Protein AF-A0A3M0ZFE6-F1 (afdb_monomer_lite)

Secondary structure (DSSP, 8-state):
------HHHHHHHHHHSTTHHHHHTT-HHHHHHHHHHHHHHHHHHHHHHHS-GGG--HHHHHHHHHHHHHHHHHHHHHHHTT----GGGS-HHHHHHHHHHHGGGGHHHHHH-SSS-HHHHHHHHHHHHHHHHHHHHHHHHHHHHHHHHHHHT--

Foldseek 3Di:
DQPPPDLVVLLVLLLVANLRSLVVRPNPLQSQLSNLLRVLLVVLLCCCPPNPPVSHDPVSNVVSVVLNCVQSVVSSVCSNVVHSDHCLQDDPVNLVVSCVRSQLSSLSSPVPYPRDDPVRSVVSNVVSVVVVVVVVVCCVVVVVVVVVVVVVPPD

Sequence (155 aa):
MRNDGNKALAVLLTVVLPGAGHLYLGDRRGGVALLCVSVSVLAGIAVSVAGPAAFRSTVTAVLLLVPYAMLAVPAARAVGAGTTETPGNQSRGYLVVMLAVAGPMALPLLWQSSAFSRTGKIAWTVVVVAIVLIAVYAIIVAGPIIEEMMQQAQP

pLDDT: mean 86.52, std 9.4, range [40.38, 95.5]

Radius of gyration: 18.58 Å; chains: 1; bounding box: 47×28×58 Å

Structure (mmCIF, N/CA/C/O backbone):
data_AF-A0A3M0ZFE6-F1
#
_entry.id   AF-A0A3M0ZFE6-F1
#
loop_
_atom_site.group_PDB
_atom_site.id
_atom_site.type_symbol
_atom_site.label_atom_id
_atom_site.label_alt_id
_atom_site.label_comp_id
_atom_site.label_asym_id
_atom_site.label_entity_id
_atom_site.label_seq_id
_atom_site.pdbx_PDB_ins_code
_atom_site.Cartn_x
_atom_site.Cartn_y
_atom_site.Cartn_z
_atom_site.occupancy
_atom_site.B_iso_or_equiv
_atom_site.auth_seq_id
_atom_site.auth_comp_id
_atom_site.auth_asym_id
_atom_site.auth_atom_id
_atom_site.pdbx_PDB_model_num
ATOM 1 N N . MET A 1 1 ? 15.427 13.658 -21.928 1.00 40.38 1 MET A N 1
ATOM 2 C CA . MET A 1 1 ? 16.758 13.926 -21.345 1.00 40.38 1 MET A CA 1
ATOM 3 C C . MET A 1 1 ? 16.926 12.971 -20.180 1.00 40.38 1 MET A C 1
ATOM 5 O O . MET A 1 1 ? 16.194 13.090 -19.206 1.00 40.38 1 MET A O 1
ATOM 9 N N . ARG A 1 2 ? 17.763 11.945 -20.343 1.00 49.06 2 ARG A N 1
ATOM 10 C CA . ARG A 1 2 ? 18.081 10.978 -19.291 1.00 49.06 2 ARG A CA 1
ATOM 11 C C . ARG A 1 2 ? 19.004 11.717 -18.330 1.00 49.06 2 ARG A C 1
ATOM 13 O O . ARG A 1 2 ? 20.114 12.064 -18.709 1.00 49.06 2 ARG A O 1
ATOM 20 N N . ASN A 1 3 ? 18.476 12.122 -17.179 1.00 53.12 3 ASN A N 1
ATOM 21 C CA . ASN A 1 3 ? 19.298 12.749 -16.159 1.00 53.12 3 ASN A CA 1
ATOM 22 C C . ASN A 1 3 ? 20.194 11.624 -15.641 1.00 53.12 3 ASN A C 1
ATOM 24 O O . ASN A 1 3 ? 19.695 10.716 -14.978 1.00 53.12 3 ASN A O 1
ATOM 28 N N . ASP A 1 4 ? 21.485 11.643 -15.972 1.00 52.97 4 ASP A N 1
ATOM 29 C CA . ASP A 1 4 ? 22.495 10.727 -15.418 1.00 52.97 4 ASP A CA 1
ATOM 30 C C . ASP A 1 4 ? 22.779 11.076 -13.946 1.00 52.97 4 ASP A C 1
ATOM 32 O O . ASP A 1 4 ? 23.910 11.085 -13.464 1.00 52.97 4 ASP A O 1
ATOM 36 N N . GLY A 1 5 ? 21.712 11.421 -13.227 1.00 57.56 5 GLY A N 1
ATOM 37 C CA . GLY A 1 5 ? 21.703 11.724 -11.826 1.00 57.56 5 GLY A CA 1
ATOM 38 C C . GLY A 1 5 ? 22.253 10.540 -11.052 1.00 57.56 5 GLY A C 1
ATOM 39 O O . GLY A 1 5 ? 22.030 9.379 -11.405 1.00 57.56 5 GLY A O 1
ATOM 40 N N . ASN A 1 6 ? 23.013 10.864 -10.013 1.00 76.56 6 ASN A N 1
ATOM 41 C CA . ASN A 1 6 ? 23.786 9.924 -9.223 1.00 76.56 6 ASN A CA 1
ATOM 42 C C . ASN A 1 6 ? 22.968 8.655 -8.916 1.00 76.56 6 ASN A C 1
ATOM 44 O O . ASN A 1 6 ? 22.012 8.699 -8.142 1.00 76.56 6 ASN A O 1
ATOM 48 N N . LYS A 1 7 ? 23.326 7.517 -9.530 1.00 74.94 7 LYS A N 1
ATOM 49 C CA . LYS A 1 7 ? 22.598 6.243 -9.371 1.00 74.94 7 LYS A CA 1
ATOM 50 C C . LYS A 1 7 ? 22.454 5.855 -7.897 1.00 74.94 7 LYS A C 1
ATOM 52 O O . LYS A 1 7 ? 21.430 5.302 -7.508 1.00 74.94 7 LYS A O 1
ATOM 57 N N . ALA A 1 8 ? 23.438 6.213 -7.069 1.00 78.69 8 ALA A N 1
ATOM 58 C CA . ALA A 1 8 ? 23.379 6.020 -5.625 1.00 78.69 8 ALA A CA 1
ATOM 59 C C . ALA A 1 8 ? 22.233 6.815 -4.974 1.00 78.69 8 ALA A C 1
ATOM 61 O O . ALA A 1 8 ? 21.537 6.286 -4.112 1.00 78.69 8 ALA A O 1
ATOM 62 N N . LEU A 1 9 ? 21.981 8.048 -5.428 1.00 83.00 9 LEU A N 1
ATOM 63 C CA . LEU A 1 9 ? 20.860 8.867 -4.962 1.00 83.00 9 LEU A CA 1
ATOM 64 C C . LEU A 1 9 ? 19.515 8.258 -5.378 1.00 83.00 9 LEU A C 1
ATOM 66 O O . LEU A 1 9 ? 18.601 8.192 -4.563 1.00 83.00 9 LEU A O 1
ATOM 70 N N . ALA A 1 10 ? 19.400 7.758 -6.612 1.00 80.00 10 ALA A N 1
ATOM 71 C CA . ALA A 1 10 ? 18.183 7.097 -7.092 1.00 80.00 10 ALA A CA 1
ATOM 72 C C . ALA A 1 10 ? 17.865 5.817 -6.293 1.00 80.00 10 ALA A C 1
ATOM 74 O O . ALA A 1 10 ? 16.709 5.566 -5.935 1.00 80.00 10 ALA A O 1
ATOM 75 N N . VAL A 1 11 ? 18.889 5.021 -5.969 1.00 81.56 11 VAL A N 1
ATOM 76 C CA . VAL A 1 11 ? 18.748 3.835 -5.111 1.00 81.56 11 VAL A CA 1
ATOM 77 C C . VAL A 1 11 ? 18.350 4.239 -3.693 1.00 81.56 11 VAL A C 1
ATOM 79 O O . VAL A 1 11 ? 17.391 3.686 -3.162 1.00 81.56 11 VAL A O 1
ATOM 82 N N . LEU A 1 12 ? 19.013 5.239 -3.106 1.00 84.44 12 LEU A N 1
ATOM 83 C CA . LEU A 1 12 ? 18.701 5.728 -1.760 1.00 84.44 12 LEU A CA 1
ATOM 84 C C . LE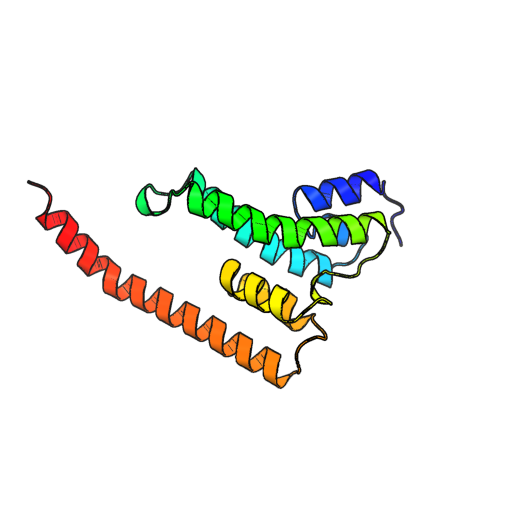U A 1 12 ? 17.256 6.235 -1.660 1.00 84.44 12 LEU A C 1
ATOM 86 O O . LEU A 1 12 ? 16.529 5.843 -0.749 1.00 84.44 12 LEU A O 1
ATOM 90 N N . LEU A 1 13 ? 16.804 7.011 -2.649 1.00 83.88 13 LEU A N 1
ATOM 91 C CA . LEU A 1 13 ? 15.410 7.445 -2.775 1.00 83.88 13 LEU A CA 1
ATOM 92 C C . LEU A 1 13 ? 14.444 6.253 -2.815 1.00 83.88 13 LEU A C 1
ATOM 94 O O . LEU A 1 13 ? 13.390 6.294 -2.191 1.00 83.88 13 LEU A O 1
ATOM 98 N N . THR A 1 14 ? 14.809 5.177 -3.513 1.00 84.25 14 THR A N 1
ATOM 99 C CA . THR A 1 14 ? 13.965 3.980 -3.647 1.00 84.25 14 THR A CA 1
ATOM 100 C C . THR A 1 14 ? 13.885 3.150 -2.372 1.00 84.25 14 THR A C 1
ATOM 102 O O . THR A 1 14 ? 12.848 2.551 -2.111 1.00 84.25 14 THR A O 1
ATOM 105 N N . VAL A 1 15 ? 14.952 3.104 -1.574 1.00 81.44 15 VAL A N 1
ATOM 106 C CA . VAL A 1 15 ? 14.958 2.364 -0.302 1.00 81.44 15 VAL A CA 1
ATOM 107 C C . VAL A 1 15 ? 14.048 3.032 0.730 1.00 81.44 15 VAL A C 1
ATOM 109 O O . VAL A 1 15 ? 13.361 2.340 1.480 1.00 81.44 15 VAL A O 1
ATOM 112 N N . VAL A 1 16 ? 14.029 4.368 0.755 1.00 83.19 16 VAL A N 1
ATOM 113 C CA . VAL A 1 16 ? 13.204 5.149 1.690 1.00 83.19 16 VAL A CA 1
ATOM 114 C C . VAL A 1 16 ? 11.748 5.211 1.236 1.00 83.19 16 VAL A C 1
ATOM 116 O O . VAL A 1 16 ? 10.838 5.044 2.040 1.00 83.19 16 VAL A O 1
ATOM 119 N N . LEU A 1 17 ? 11.524 5.470 -0.051 1.00 88.44 17 LEU A N 1
ATOM 120 C CA . LEU A 1 17 ? 10.199 5.580 -0.649 1.00 88.44 17 LEU A CA 1
ATOM 121 C C . LEU A 1 17 ? 10.216 4.869 -2.000 1.00 88.44 17 LEU A C 1
ATOM 123 O O . LEU A 1 17 ? 10.550 5.475 -3.027 1.00 88.44 17 LEU A O 1
ATOM 127 N N . PRO A 1 18 ? 9.856 3.578 -2.033 1.00 86.62 18 PRO A N 1
ATOM 128 C CA . PRO A 1 18 ? 9.843 2.843 -3.283 1.00 86.62 18 PRO A CA 1
ATOM 129 C C . PRO A 1 18 ? 8.920 3.534 -4.295 1.00 86.62 18 PRO A C 1
ATOM 131 O O . PRO A 1 18 ? 7.772 3.869 -3.999 1.00 86.62 18 PRO A O 1
ATOM 134 N N . GLY A 1 19 ? 9.465 3.805 -5.482 1.00 85.94 19 GLY A N 1
ATOM 135 C CA . GLY A 1 19 ? 8.848 4.645 -6.515 1.00 85.94 19 GLY A CA 1
ATOM 136 C C . GLY A 1 19 ? 9.530 6.004 -6.707 1.00 85.94 19 GLY A C 1
ATOM 137 O O . GLY A 1 19 ? 9.597 6.483 -7.838 1.00 85.94 19 GLY A O 1
ATOM 138 N N . ALA A 1 20 ? 10.155 6.581 -5.674 1.00 88.25 20 ALA A N 1
ATOM 139 C CA . ALA A 1 20 ? 10.852 7.867 -5.786 1.00 88.25 20 ALA A CA 1
ATOM 140 C C . ALA A 1 20 ? 12.071 7.806 -6.726 1.00 88.25 20 ALA A C 1
ATOM 142 O O . ALA A 1 20 ? 12.260 8.700 -7.549 1.00 88.25 20 ALA A O 1
ATOM 143 N N . GLY A 1 21 ? 12.863 6.728 -6.685 1.00 84.88 21 GLY A N 1
ATOM 144 C CA . GLY A 1 21 ? 13.963 6.554 -7.643 1.00 84.88 21 GLY A CA 1
ATOM 145 C C . GLY A 1 21 ? 13.495 6.290 -9.076 1.00 84.88 21 GLY A C 1
ATOM 146 O O . GLY A 1 21 ? 14.160 6.724 -10.011 1.00 84.88 21 GLY A O 1
ATOM 147 N N . HIS A 1 22 ? 12.324 5.671 -9.271 1.00 86.31 22 HIS A N 1
ATOM 148 C CA . HIS A 1 22 ? 11.732 5.521 -10.608 1.00 86.31 22 HIS A CA 1
ATOM 149 C C . HIS A 1 22 ? 11.306 6.883 -11.174 1.00 86.31 22 HIS A C 1
ATOM 151 O O . HIS A 1 22 ? 11.595 7.180 -12.332 1.00 86.31 22 HIS A O 1
ATOM 157 N N . LEU A 1 23 ? 10.718 7.757 -10.342 1.00 87.56 23 LEU A N 1
ATOM 158 C CA . LEU A 1 23 ? 10.430 9.142 -10.734 1.00 87.56 23 LEU A CA 1
ATOM 159 C C . LEU A 1 23 ? 11.702 9.922 -11.069 1.00 87.56 23 LEU A C 1
ATOM 161 O O . LEU A 1 23 ? 11.718 10.663 -12.051 1.00 87.56 23 LEU A O 1
ATOM 165 N N . TYR A 1 24 ? 12.763 9.737 -10.281 1.00 84.81 24 TYR A N 1
ATOM 166 C CA . TYR A 1 24 ? 14.052 10.386 -10.509 1.00 84.81 24 TYR A CA 1
ATOM 167 C C . TYR A 1 24 ? 14.677 9.981 -11.853 1.00 84.81 24 TYR A C 1
ATOM 169 O O . TYR A 1 24 ? 15.209 10.828 -12.567 1.00 84.81 24 TYR A O 1
ATOM 177 N N . LEU A 1 25 ? 14.545 8.706 -12.237 1.00 83.75 25 LEU A N 1
ATOM 178 C CA . LEU A 1 25 ? 14.968 8.194 -13.546 1.00 83.75 25 LEU A CA 1
ATOM 179 C C . LEU A 1 25 ? 14.014 8.567 -14.700 1.00 83.75 25 LEU A C 1
ATOM 181 O O . LEU A 1 25 ? 14.313 8.283 -15.859 1.00 83.75 25 LEU A O 1
ATOM 185 N N . GLY A 1 26 ? 12.890 9.230 -14.409 1.00 83.69 26 GLY A N 1
ATOM 186 C CA . GLY A 1 26 ? 11.931 9.723 -15.399 1.00 83.69 26 GLY A CA 1
ATOM 187 C C . GLY A 1 26 ? 10.737 8.802 -15.672 1.00 83.69 26 GLY A C 1
ATOM 188 O O . GLY A 1 26 ? 9.856 9.182 -16.448 1.00 83.69 26 GLY A O 1
ATOM 189 N N . ASP A 1 27 ? 10.641 7.640 -15.020 1.00 85.62 27 ASP A N 1
ATOM 190 C CA . ASP A 1 27 ? 9.471 6.763 -15.122 1.00 85.62 27 ASP A CA 1
ATOM 191 C C . ASP A 1 27 ? 8.343 7.227 -14.195 1.00 85.62 27 ASP A C 1
ATOM 193 O O . ASP A 1 27 ? 8.181 6.788 -13.053 1.00 85.62 27 ASP A O 1
ATOM 197 N N . ARG A 1 28 ? 7.527 8.144 -14.723 1.00 85.38 28 ARG A N 1
ATOM 198 C CA . ARG A 1 28 ? 6.383 8.708 -13.998 1.00 85.38 28 ARG A CA 1
ATOM 199 C C . ARG A 1 28 ? 5.294 7.685 -13.702 1.00 85.38 28 ARG A C 1
ATOM 201 O O . ARG A 1 28 ? 4.706 7.731 -12.627 1.00 85.38 28 ARG A O 1
ATOM 208 N N . ARG A 1 29 ? 4.983 6.794 -14.648 1.00 82.56 29 ARG A N 1
ATOM 209 C CA . ARG A 1 29 ? 3.844 5.875 -14.498 1.00 82.56 29 ARG A CA 1
ATOM 210 C C . ARG A 1 29 ? 4.153 4.829 -13.437 1.00 82.56 29 ARG A C 1
ATOM 212 O O . ARG A 1 29 ? 3.352 4.650 -12.518 1.00 82.56 29 ARG A O 1
ATOM 219 N N . GLY A 1 30 ? 5.316 4.191 -13.535 1.00 83.31 30 GLY A N 1
ATOM 220 C CA . GLY A 1 30 ? 5.740 3.198 -12.564 1.00 83.31 30 GLY A CA 1
ATOM 221 C C . GLY A 1 30 ? 6.067 3.797 -11.199 1.00 83.31 30 GLY A C 1
ATOM 222 O O . GLY A 1 30 ? 5.624 3.281 -10.171 1.00 83.31 30 GLY A O 1
ATOM 223 N N . GLY A 1 31 ? 6.756 4.942 -11.187 1.00 86.31 31 GLY A N 1
ATOM 224 C CA . GLY A 1 31 ? 7.110 5.646 -9.958 1.00 86.31 31 GLY A CA 1
ATOM 225 C C . GLY A 1 31 ? 5.902 6.067 -9.122 1.00 86.31 31 GLY A C 1
ATOM 226 O O . GLY A 1 31 ? 5.892 5.820 -7.919 1.00 86.31 31 GLY A O 1
ATOM 227 N N . VAL A 1 32 ? 4.850 6.628 -9.736 1.00 88.81 32 VAL A N 1
ATOM 228 C CA . VAL A 1 32 ? 3.627 7.011 -9.002 1.00 88.81 32 VAL A CA 1
ATOM 229 C C . VAL A 1 32 ? 2.890 5.788 -8.456 1.00 88.81 32 VAL A C 1
ATOM 231 O O . VAL A 1 32 ? 2.473 5.809 -7.302 1.00 88.81 32 VAL A O 1
ATOM 234 N N . ALA A 1 33 ? 2.752 4.711 -9.238 1.00 87.69 33 ALA A N 1
ATOM 235 C CA . ALA A 1 33 ? 2.068 3.505 -8.765 1.00 87.69 33 ALA A CA 1
ATOM 236 C C . ALA A 1 33 ? 2.780 2.877 -7.559 1.00 87.69 33 ALA A C 1
ATOM 238 O O . ALA A 1 33 ? 2.126 2.510 -6.584 1.00 87.69 33 ALA A O 1
ATOM 239 N N . LEU A 1 34 ? 4.113 2.812 -7.597 1.00 88.00 34 LEU A N 1
ATOM 240 C CA . LEU A 1 34 ? 4.905 2.349 -6.461 1.00 88.00 34 LEU A CA 1
ATOM 241 C C . LEU A 1 34 ? 4.776 3.282 -5.257 1.00 88.00 34 LEU A C 1
ATOM 243 O O . LEU A 1 34 ? 4.617 2.787 -4.149 1.00 88.00 34 LEU A O 1
ATOM 247 N N . LEU A 1 35 ? 4.763 4.603 -5.457 1.00 91.25 35 LEU A N 1
ATOM 248 C CA . LEU A 1 35 ? 4.563 5.548 -4.358 1.00 91.25 35 LEU A CA 1
ATOM 249 C C . LEU A 1 35 ? 3.194 5.396 -3.692 1.00 91.25 35 LEU A C 1
ATOM 251 O O . LEU A 1 35 ? 3.133 5.417 -2.467 1.00 91.25 35 LEU A O 1
ATOM 255 N N . CYS A 1 36 ? 2.113 5.201 -4.455 1.00 89.25 36 CYS A N 1
ATOM 256 C CA . CYS A 1 36 ? 0.783 4.966 -3.884 1.00 89.25 36 CYS A CA 1
ATOM 257 C C . CYS A 1 36 ? 0.785 3.757 -2.939 1.00 89.25 36 CYS A C 1
ATOM 259 O O . CYS A 1 36 ? 0.293 3.847 -1.812 1.00 89.25 36 CYS A O 1
ATOM 261 N N . VAL A 1 37 ? 1.392 2.646 -3.366 1.00 89.56 37 VAL A N 1
ATOM 262 C CA . VAL A 1 37 ? 1.494 1.441 -2.534 1.00 89.56 37 VAL A CA 1
ATOM 263 C C . VAL A 1 37 ? 2.426 1.682 -1.344 1.00 89.56 37 VAL A C 1
ATOM 265 O O . VAL A 1 37 ? 2.035 1.414 -0.211 1.00 89.56 37 VAL A O 1
ATOM 268 N N . SER A 1 38 ? 3.609 2.263 -1.558 1.00 91.38 38 SER A N 1
ATOM 269 C CA . SER A 1 38 ? 4.571 2.584 -0.493 1.00 91.38 38 SER A CA 1
ATOM 270 C C . SER A 1 38 ? 3.959 3.439 0.608 1.00 91.38 38 SER A C 1
ATOM 272 O O . SER A 1 38 ? 4.078 3.104 1.782 1.00 91.38 38 SER A O 1
ATOM 274 N N . VAL A 1 39 ? 3.272 4.523 0.237 1.00 92.88 39 VAL A N 1
ATOM 275 C CA . VAL A 1 39 ? 2.637 5.439 1.188 1.00 92.88 39 VAL A CA 1
ATOM 276 C C . VAL A 1 39 ? 1.559 4.717 1.987 1.00 92.88 39 VAL A C 1
ATOM 278 O O . VAL A 1 39 ? 1.495 4.900 3.197 1.00 92.88 39 VAL A O 1
ATOM 281 N N . SER A 1 40 ? 0.757 3.857 1.354 1.00 91.69 40 SER A N 1
ATOM 282 C CA . SER A 1 40 ? -0.276 3.098 2.070 1.00 91.69 40 SER A CA 1
ATOM 283 C C . SER A 1 40 ? 0.307 2.125 3.103 1.00 91.69 40 SER A C 1
ATOM 285 O O . SER A 1 40 ? -0.162 2.080 4.238 1.00 91.69 40 SER A O 1
ATOM 287 N N . VAL A 1 41 ? 1.379 1.406 2.753 1.00 93.06 41 VAL A N 1
ATOM 288 C CA . VAL A 1 41 ? 2.037 0.461 3.665 1.00 93.06 41 VAL A CA 1
ATOM 289 C C . VAL A 1 41 ? 2.729 1.211 4.804 1.00 93.06 41 VAL A C 1
ATOM 291 O O . VAL A 1 41 ? 2.575 0.841 5.967 1.00 93.06 41 VAL A O 1
ATOM 294 N N . LEU A 1 42 ? 3.433 2.304 4.496 1.00 93.44 42 LEU A N 1
ATOM 295 C CA . LEU A 1 42 ? 4.074 3.158 5.499 1.00 93.44 42 LEU A CA 1
ATOM 296 C C . LEU A 1 42 ? 3.055 3.811 6.438 1.00 93.44 42 LEU A C 1
ATOM 298 O O . LEU A 1 42 ? 3.291 3.858 7.643 1.00 93.44 42 LEU A O 1
ATOM 302 N N . ALA A 1 43 ? 1.909 4.261 5.923 1.00 93.44 43 ALA A N 1
ATOM 303 C CA . ALA A 1 43 ? 0.818 4.774 6.743 1.00 93.44 43 ALA A CA 1
ATOM 304 C C . ALA A 1 43 ? 0.271 3.687 7.680 1.00 93.44 43 ALA A C 1
ATOM 306 O O . ALA A 1 43 ? 0.084 3.946 8.866 1.00 93.44 43 ALA A O 1
ATOM 307 N N . GLY A 1 44 ? 0.095 2.456 7.187 1.00 92.50 44 GLY A N 1
ATOM 308 C CA . GLY A 1 44 ? -0.296 1.312 8.014 1.00 92.50 44 GLY A CA 1
ATOM 309 C C . GLY A 1 44 ? 0.704 1.020 9.138 1.00 92.50 44 GLY A C 1
ATOM 310 O O . GLY A 1 44 ? 0.302 0.812 10.285 1.00 92.50 44 GLY A O 1
ATOM 311 N N . ILE A 1 45 ? 2.008 1.074 8.846 1.00 94.12 45 ILE A N 1
ATOM 312 C CA . ILE A 1 45 ? 3.069 0.931 9.856 1.00 94.12 45 ILE A CA 1
ATOM 313 C C . ILE A 1 45 ? 2.997 2.077 10.872 1.00 94.12 45 ILE A C 1
ATOM 315 O O . ILE A 1 45 ? 3.015 1.830 12.077 1.00 94.12 45 ILE A O 1
ATOM 319 N N . ALA A 1 46 ? 2.869 3.323 10.410 1.00 94.69 46 ALA A N 1
ATOM 320 C CA . ALA A 1 46 ? 2.801 4.495 11.278 1.00 94.69 46 ALA A CA 1
ATOM 321 C C . ALA A 1 46 ? 1.589 4.440 12.218 1.00 94.69 46 ALA A C 1
ATOM 323 O O . ALA A 1 46 ? 1.733 4.688 13.412 1.00 94.69 46 ALA A O 1
ATOM 324 N N . VAL A 1 47 ? 0.417 4.039 11.717 1.00 94.38 47 VAL A N 1
ATOM 325 C CA . VAL A 1 47 ? -0.779 3.806 12.542 1.00 94.38 47 VAL A CA 1
ATOM 326 C C . VAL A 1 47 ? -0.538 2.676 13.546 1.00 94.38 47 VAL A C 1
ATOM 328 O O . VAL A 1 47 ? -0.873 2.824 14.719 1.00 94.38 47 VAL A O 1
ATOM 331 N N . SER A 1 48 ? 0.115 1.590 13.128 1.00 93.75 48 SER A N 1
ATOM 332 C CA . SER A 1 48 ? 0.405 0.445 14.002 1.00 93.75 48 SER A CA 1
ATOM 333 C C . SER A 1 48 ? 1.377 0.776 15.143 1.00 93.75 48 SER A C 1
ATOM 335 O O . SER A 1 48 ? 1.334 0.123 16.183 1.00 93.75 48 SER A O 1
ATOM 337 N N . VAL A 1 49 ? 2.251 1.774 14.971 1.00 94.62 49 VAL A N 1
ATOM 338 C CA . VAL A 1 49 ? 3.254 2.172 15.978 1.00 94.62 49 VAL A CA 1
ATOM 339 C C . VAL A 1 49 ? 2.798 3.381 16.799 1.00 94.62 49 VAL A C 1
ATOM 341 O O . VAL A 1 49 ? 2.929 3.388 18.021 1.00 94.62 49 VAL A O 1
ATOM 344 N N . ALA A 1 50 ? 2.254 4.402 16.142 1.00 94.50 50 ALA A N 1
ATOM 345 C CA . ALA A 1 50 ? 1.980 5.713 16.727 1.00 94.50 50 ALA A CA 1
ATOM 346 C C . ALA A 1 50 ? 0.499 6.133 16.665 1.00 94.50 50 ALA A C 1
ATOM 348 O O . ALA A 1 50 ? 0.144 7.175 17.213 1.00 94.50 50 ALA A O 1
ATOM 349 N N . GLY A 1 51 ? -0.376 5.337 16.038 1.00 92.12 51 GLY A N 1
ATOM 350 C CA . GLY A 1 51 ? -1.800 5.647 15.862 1.00 92.12 51 GLY A CA 1
ATOM 351 C C . GLY A 1 51 ? -2.626 5.594 17.154 1.00 92.12 51 GLY A C 1
ATOM 352 O O . GLY A 1 51 ? -2.071 5.549 18.252 1.00 92.12 51 GLY A O 1
ATOM 353 N N . PRO A 1 52 ? -3.964 5.613 17.072 1.00 92.12 52 PRO A N 1
ATOM 354 C CA . PRO A 1 52 ? -4.823 5.433 18.243 1.00 92.12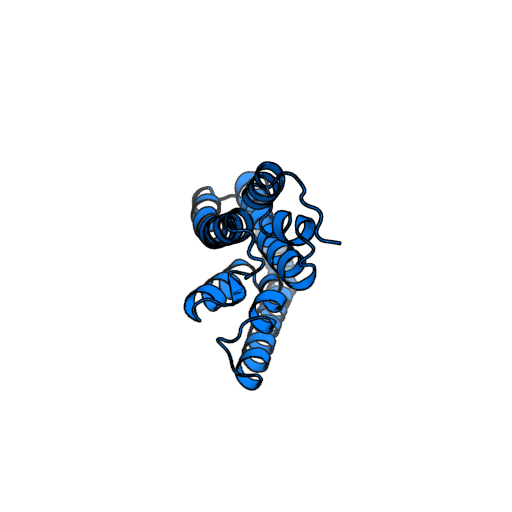 52 PRO A CA 1
ATOM 355 C C . PRO A 1 52 ? -4.572 4.080 18.922 1.00 92.12 52 PRO A C 1
ATOM 357 O O . PRO A 1 52 ? -4.244 3.107 18.246 1.00 92.12 52 PRO A O 1
ATOM 360 N N . ALA A 1 53 ? -4.754 3.998 20.244 1.00 87.81 53 ALA A N 1
ATOM 361 C CA . ALA A 1 53 ? -4.456 2.785 21.018 1.00 87.81 53 ALA A CA 1
ATOM 362 C C . ALA A 1 53 ? -5.156 1.528 20.467 1.00 87.81 53 ALA A C 1
ATOM 364 O O . ALA A 1 53 ? -4.540 0.469 20.414 1.00 87.81 53 ALA A O 1
ATOM 365 N N . ALA A 1 54 ? -6.386 1.673 19.965 1.00 85.00 54 ALA A N 1
ATOM 366 C CA . ALA A 1 54 ? -7.154 0.593 19.342 1.00 85.00 54 ALA A CA 1
ATOM 367 C C . ALA A 1 54 ? -6.490 -0.021 18.093 1.00 85.00 54 ALA A C 1
ATOM 369 O O . ALA A 1 54 ? -6.786 -1.158 17.739 1.00 85.00 54 ALA A O 1
ATOM 370 N N . PHE A 1 55 ? -5.596 0.713 17.425 1.00 85.69 55 PHE A N 1
ATOM 371 C CA . PHE A 1 55 ? -4.927 0.279 16.197 1.00 85.69 55 PHE A CA 1
ATOM 372 C C . PHE A 1 55 ? -3.433 -0.010 16.386 1.00 85.69 55 PHE A C 1
ATOM 374 O O . PHE A 1 55 ? -2.779 -0.458 15.443 1.00 85.69 55 PHE A O 1
ATOM 381 N N . ARG A 1 56 ? -2.871 0.227 17.581 1.00 93.12 56 ARG A N 1
ATOM 382 C CA . ARG A 1 56 ? -1.452 -0.041 17.838 1.00 93.12 56 ARG A CA 1
ATOM 383 C C . ARG A 1 56 ? -1.207 -1.535 18.004 1.00 93.12 56 ARG A C 1
A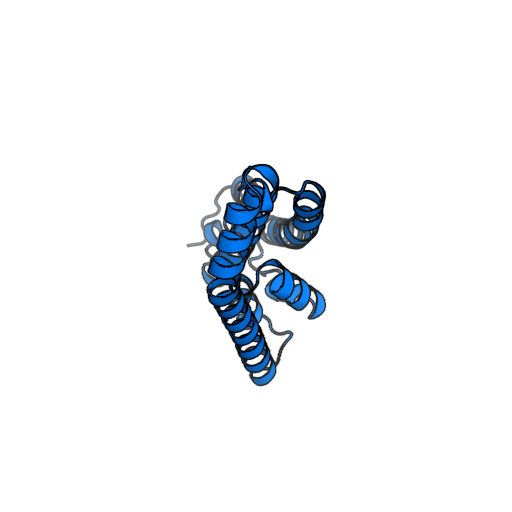TOM 385 O O . ARG A 1 56 ? -1.799 -2.181 18.862 1.00 93.12 56 ARG A O 1
ATOM 392 N N . SER A 1 57 ? -0.294 -2.079 17.207 1.00 94.31 57 SER A N 1
ATOM 3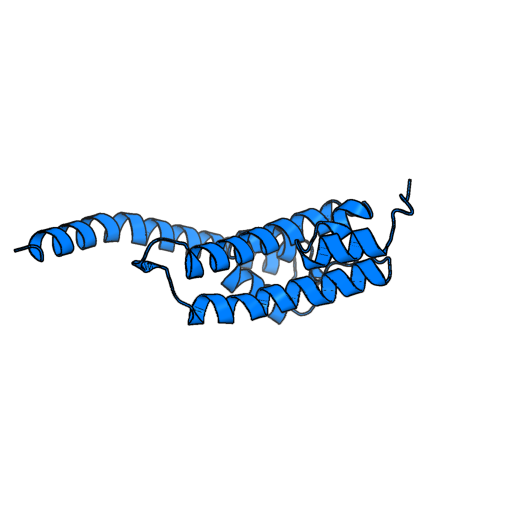93 C CA . SER A 1 57 ? 0.106 -3.484 17.273 1.00 94.31 57 SER A CA 1
ATOM 394 C C . SER A 1 57 ? 1.493 -3.672 16.671 1.00 94.31 57 SER A C 1
ATOM 396 O O . SER A 1 57 ? 1.693 -3.517 15.463 1.00 94.31 57 SER A O 1
ATOM 398 N N . THR A 1 58 ? 2.457 -4.069 17.505 1.00 92.19 58 THR A N 1
ATOM 399 C CA . THR A 1 58 ? 3.820 -4.399 17.059 1.00 92.19 58 THR A CA 1
ATOM 400 C C . THR A 1 58 ? 3.813 -5.559 16.068 1.00 92.19 58 THR A C 1
ATOM 402 O O . THR A 1 58 ? 4.577 -5.549 15.109 1.00 92.19 58 THR A O 1
ATOM 405 N N . VAL A 1 59 ? 2.916 -6.534 16.254 1.00 93.38 59 VAL A N 1
ATOM 406 C CA . VAL A 1 59 ? 2.767 -7.666 15.331 1.00 93.38 59 VAL A CA 1
ATOM 407 C C . VAL A 1 59 ? 2.328 -7.168 13.958 1.00 93.38 59 VAL A C 1
ATOM 409 O O . VAL A 1 59 ? 2.945 -7.526 12.959 1.00 93.38 59 VAL A O 1
ATOM 412 N N . THR A 1 60 ? 1.326 -6.288 13.898 1.00 91.31 60 THR A N 1
ATOM 413 C CA . THR A 1 60 ? 0.871 -5.687 12.636 1.00 91.31 60 THR A CA 1
ATOM 414 C C . THR A 1 60 ? 1.984 -4.870 11.986 1.00 91.31 60 THR A C 1
ATOM 416 O O . THR A 1 60 ? 2.233 -5.026 10.794 1.00 91.31 60 THR A O 1
ATOM 419 N N . ALA A 1 61 ? 2.712 -4.062 12.763 1.00 92.00 61 ALA A N 1
ATOM 420 C CA . ALA A 1 61 ? 3.843 -3.288 12.256 1.00 92.00 61 ALA A CA 1
ATOM 421 C C . ALA A 1 61 ? 4.923 -4.191 11.633 1.00 92.00 61 ALA A C 1
ATOM 423 O O . ALA A 1 61 ? 5.359 -3.935 10.513 1.00 92.00 61 ALA A O 1
ATOM 424 N N . VAL A 1 62 ? 5.305 -5.278 12.313 1.00 94.31 62 VAL A N 1
ATOM 425 C CA . VAL A 1 62 ? 6.292 -6.250 11.812 1.00 94.31 62 VAL A CA 1
ATOM 426 C C . VAL A 1 62 ? 5.774 -6.980 10.572 1.00 94.31 62 VAL A C 1
ATOM 428 O O . VAL A 1 62 ? 6.512 -7.128 9.600 1.00 94.31 62 VAL A O 1
ATOM 431 N N . LEU A 1 63 ? 4.504 -7.392 10.557 1.00 93.00 63 LEU A N 1
ATOM 432 C CA . LEU A 1 63 ? 3.899 -8.043 9.394 1.00 93.00 63 LEU A CA 1
ATOM 433 C C . LEU A 1 63 ? 3.868 -7.124 8.170 1.00 93.00 63 LEU A C 1
ATOM 435 O O . LEU A 1 63 ? 4.090 -7.605 7.064 1.00 93.00 63 LEU A O 1
ATOM 439 N N . LEU A 1 64 ? 3.663 -5.816 8.353 1.00 93.50 64 LEU A N 1
ATOM 440 C CA . LEU A 1 64 ? 3.688 -4.825 7.272 1.00 93.50 64 LEU A CA 1
ATOM 441 C C . LEU A 1 64 ? 5.100 -4.535 6.731 1.00 93.50 64 LEU A C 1
ATOM 443 O O . LEU A 1 64 ? 5.228 -4.056 5.601 1.00 93.50 64 LEU A O 1
ATOM 447 N N . LEU A 1 65 ? 6.168 -4.896 7.454 1.00 92.50 65 LEU A N 1
ATOM 448 C CA . LEU A 1 65 ? 7.532 -4.827 6.914 1.00 92.50 65 LEU A CA 1
ATOM 449 C C . LEU A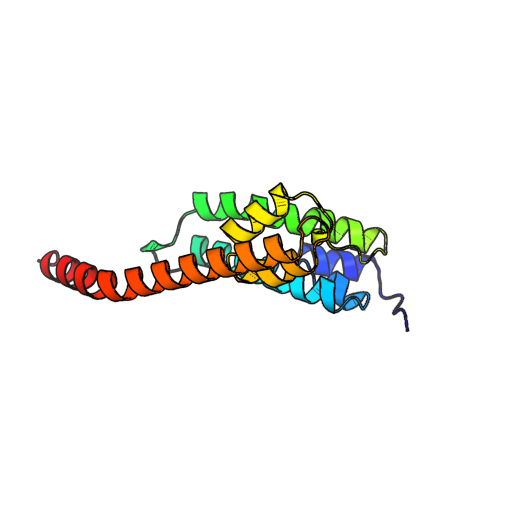 1 65 ? 7.759 -5.837 5.784 1.00 92.50 65 LEU A C 1
ATOM 451 O O . LEU A 1 65 ? 8.553 -5.571 4.884 1.00 92.50 65 LEU A O 1
ATOM 455 N N . VAL A 1 66 ? 7.049 -6.970 5.789 1.00 91.75 66 VAL A N 1
ATOM 456 C CA . VAL A 1 66 ? 7.144 -7.983 4.728 1.00 91.75 66 VAL A CA 1
ATOM 457 C C . VAL A 1 66 ? 6.694 -7.423 3.369 1.00 91.75 66 VAL A C 1
ATOM 459 O O . VAL A 1 66 ? 7.517 -7.403 2.452 1.00 91.75 66 VAL A O 1
ATOM 462 N N . PRO A 1 67 ? 5.455 -6.917 3.193 1.00 89.75 67 PRO A N 1
ATOM 463 C CA . PRO A 1 67 ? 5.031 -6.326 1.931 1.00 89.75 67 PRO A CA 1
ATOM 464 C C . PRO A 1 67 ? 5.842 -5.073 1.577 1.00 89.75 67 PRO A C 1
ATOM 466 O O . PRO A 1 67 ? 6.130 -4.864 0.399 1.00 89.75 67 PRO A O 1
ATOM 469 N N . TYR A 1 68 ? 6.292 -4.288 2.567 1.00 91.00 68 TYR A N 1
ATOM 470 C CA . TYR A 1 68 ? 7.214 -3.177 2.315 1.00 91.00 68 TYR A CA 1
ATOM 471 C C . TYR A 1 68 ? 8.525 -3.661 1.676 1.00 91.00 68 TYR A C 1
ATOM 473 O O . TYR A 1 68 ? 8.930 -3.153 0.632 1.00 91.00 68 TYR A O 1
ATOM 481 N N . ALA A 1 69 ? 9.161 -4.693 2.236 1.00 90.81 69 ALA A N 1
ATOM 482 C CA . ALA A 1 69 ? 10.387 -5.274 1.693 1.00 90.81 69 ALA A CA 1
ATOM 483 C C . ALA A 1 69 ? 10.166 -5.908 0.309 1.00 90.81 69 ALA A C 1
ATOM 485 O O . ALA A 1 69 ? 10.987 -5.719 -0.591 1.00 90.81 69 ALA A O 1
ATOM 486 N N . MET A 1 70 ? 9.035 -6.597 0.105 1.00 88.19 70 MET A N 1
ATOM 487 C CA . MET A 1 70 ? 8.646 -7.154 -1.198 1.00 88.19 70 MET A CA 1
ATOM 488 C C . MET A 1 70 ? 8.481 -6.082 -2.282 1.00 88.19 70 MET A C 1
ATOM 490 O O . MET A 1 70 ? 8.565 -6.401 -3.463 1.00 88.19 70 MET A O 1
ATOM 494 N N . LEU A 1 71 ? 8.247 -4.825 -1.908 1.00 88.94 71 LEU A N 1
ATOM 495 C CA . LEU A 1 71 ? 8.130 -3.699 -2.828 1.00 88.94 71 LEU A CA 1
ATOM 496 C C . LEU A 1 71 ? 9.465 -2.944 -2.978 1.00 88.94 71 LEU A C 1
ATOM 498 O O . LEU A 1 71 ? 9.898 -2.672 -4.098 1.00 88.94 71 LEU A O 1
ATOM 502 N N . ALA A 1 72 ? 10.162 -2.678 -1.870 1.00 88.94 72 ALA A N 1
ATOM 503 C CA . ALA A 1 72 ? 11.412 -1.920 -1.836 1.00 88.94 72 ALA A CA 1
ATOM 504 C C . ALA A 1 72 ? 12.592 -2.656 -2.489 1.00 88.94 72 ALA A C 1
ATOM 506 O O . ALA A 1 72 ? 13.337 -2.056 -3.263 1.00 88.94 72 ALA A O 1
ATOM 507 N N . VAL A 1 73 ? 12.762 -3.958 -2.225 1.00 89.25 73 VAL A N 1
ATOM 508 C CA . VAL A 1 73 ? 13.899 -4.744 -2.736 1.00 89.25 73 VAL A CA 1
ATOM 509 C C . VAL A 1 73 ? 13.915 -4.830 -4.268 1.00 89.25 73 VAL A C 1
ATOM 511 O O . VAL A 1 73 ? 14.937 -4.468 -4.860 1.00 89.25 73 VAL A O 1
ATOM 514 N N . PRO A 1 74 ? 12.844 -5.282 -4.952 1.00 86.75 74 PRO A N 1
ATOM 515 C CA . PRO A 1 74 ? 12.857 -5.343 -6.411 1.00 86.75 74 PRO A CA 1
ATOM 516 C C . PRO A 1 74 ? 12.914 -3.949 -7.041 1.00 86.75 74 PRO A C 1
ATOM 518 O O . PRO A 1 74 ? 13.622 -3.777 -8.029 1.00 86.75 74 PRO A O 1
ATOM 521 N N . ALA A 1 75 ? 12.270 -2.938 -6.445 1.00 87.81 75 ALA A N 1
ATOM 522 C CA . ALA A 1 75 ? 12.354 -1.567 -6.943 1.00 87.81 75 ALA A CA 1
ATOM 523 C C . ALA A 1 75 ? 13.787 -1.009 -6.859 1.00 87.81 75 ALA A C 1
ATOM 525 O O . ALA A 1 75 ? 14.269 -0.406 -7.817 1.00 87.81 75 ALA A O 1
ATOM 526 N N . ALA A 1 76 ? 14.492 -1.227 -5.744 1.00 87.50 76 ALA A N 1
ATOM 527 C CA . ALA A 1 76 ? 15.870 -0.769 -5.571 1.00 87.50 76 ALA A CA 1
ATOM 528 C C . ALA A 1 76 ? 16.831 -1.492 -6.526 1.00 87.50 76 ALA A C 1
ATOM 530 O O . ALA A 1 76 ? 17.719 -0.861 -7.098 1.00 87.50 76 ALA A O 1
ATOM 531 N N . ARG A 1 77 ? 16.620 -2.797 -6.752 1.00 87.25 77 ARG A N 1
ATOM 532 C CA . ARG A 1 77 ? 17.369 -3.576 -7.752 1.00 87.25 77 ARG A CA 1
ATOM 533 C C . ARG A 1 77 ? 17.138 -3.049 -9.167 1.00 87.25 77 ARG A C 1
ATOM 535 O O . ARG A 1 77 ? 18.111 -2.864 -9.893 1.00 87.25 77 ARG A O 1
ATOM 542 N N . ALA A 1 78 ? 15.887 -2.765 -9.534 1.00 85.19 78 ALA A N 1
ATOM 543 C CA . ALA A 1 78 ? 15.540 -2.231 -10.848 1.00 85.19 78 ALA A CA 1
ATOM 544 C C . ALA A 1 78 ? 16.235 -0.886 -11.107 1.00 85.19 78 ALA A C 1
ATOM 546 O O . ALA A 1 78 ? 16.937 -0.734 -12.110 1.00 85.19 78 ALA A O 1
ATOM 547 N N . VAL A 1 79 ? 16.138 0.044 -10.153 1.00 85.56 79 VAL A N 1
ATOM 548 C CA . VAL A 1 79 ? 16.783 1.365 -10.225 1.00 85.56 79 VAL A CA 1
ATOM 549 C C . VAL A 1 79 ? 18.308 1.250 -10.245 1.00 85.56 79 VAL A C 1
ATOM 551 O O . VAL A 1 79 ? 18.960 1.927 -11.039 1.00 85.56 79 VAL A O 1
ATOM 554 N N . GLY A 1 80 ? 18.892 0.365 -9.430 1.00 84.75 80 GLY A N 1
ATOM 555 C CA . GLY A 1 80 ? 20.336 0.110 -9.409 1.00 84.75 80 GLY A CA 1
ATOM 556 C C . GLY A 1 80 ? 20.867 -0.458 -10.729 1.00 84.75 80 GLY A C 1
ATOM 557 O O . GLY A 1 80 ? 21.945 -0.072 -11.180 1.00 84.75 80 GLY A O 1
ATOM 558 N N . ALA A 1 81 ? 20.076 -1.301 -11.396 1.00 84.69 81 ALA A N 1
ATOM 559 C CA . ALA A 1 81 ? 20.358 -1.799 -12.741 1.00 84.69 81 ALA A CA 1
ATOM 560 C C . ALA A 1 81 ? 20.128 -0.743 -13.844 1.00 84.69 81 ALA A C 1
ATOM 562 O O . ALA A 1 81 ? 20.446 -0.986 -15.007 1.00 84.69 81 ALA A O 1
ATOM 563 N N . GLY A 1 82 ? 19.593 0.437 -13.505 1.00 79.25 82 GLY A N 1
ATOM 564 C CA . GLY A 1 82 ? 19.218 1.474 -14.469 1.00 79.25 82 GLY A CA 1
ATOM 565 C C . GLY A 1 82 ? 17.978 1.118 -15.293 1.00 79.25 82 GLY A C 1
ATOM 566 O O . GLY A 1 82 ? 17.764 1.696 -16.357 1.00 79.25 82 GLY A O 1
ATOM 567 N N . THR A 1 83 ? 17.183 0.162 -14.816 1.00 77.75 83 THR A N 1
ATOM 568 C CA . THR A 1 83 ? 15.912 -0.241 -15.418 1.00 77.75 83 THR A CA 1
ATOM 569 C C . THR A 1 83 ? 14.763 0.491 -14.735 1.00 77.75 83 THR A C 1
ATOM 571 O O . THR A 1 83 ? 14.819 0.811 -13.548 1.00 77.75 83 THR A O 1
ATOM 574 N N . THR A 1 84 ? 13.705 0.748 -15.491 1.00 70.19 84 THR A N 1
ATOM 575 C CA . THR A 1 84 ? 12.448 1.305 -14.974 1.00 70.19 84 THR A CA 1
ATOM 576 C C . THR A 1 84 ? 11.357 0.240 -14.926 1.00 70.19 84 THR A C 1
ATOM 578 O O . THR A 1 84 ? 10.172 0.557 -14.942 1.00 70.19 84 THR A O 1
ATOM 581 N N . GLU A 1 85 ? 11.739 -1.038 -14.956 1.00 72.00 85 GLU A N 1
ATOM 582 C CA . GLU A 1 85 ? 10.771 -2.118 -14.844 1.00 72.00 85 GLU A CA 1
ATOM 583 C C . GLU A 1 85 ? 10.223 -2.139 -13.424 1.00 72.00 85 GLU A C 1
ATOM 585 O O . GLU A 1 85 ? 10.935 -2.414 -12.456 1.00 72.00 85 GLU A O 1
ATOM 590 N N . THR A 1 86 ? 8.935 -1.839 -13.294 1.00 68.75 86 THR A N 1
ATOM 591 C CA . THR A 1 86 ? 8.288 -1.918 -11.998 1.00 68.75 86 THR A CA 1
ATOM 592 C C . THR A 1 86 ? 8.075 -3.374 -11.584 1.00 68.75 86 THR A C 1
ATOM 594 O O . THR A 1 86 ? 7.757 -4.230 -12.416 1.00 68.75 86 THR A O 1
ATOM 597 N N . PRO A 1 87 ? 8.110 -3.660 -10.269 1.00 63.00 87 PRO A N 1
ATOM 598 C CA . PRO A 1 87 ? 7.668 -4.938 -9.711 1.00 63.00 87 PRO A CA 1
ATOM 599 C C . PRO A 1 87 ? 6.251 -5.352 -10.151 1.00 63.00 87 PRO A C 1
ATOM 601 O O . PRO A 1 87 ? 5.900 -6.524 -10.075 1.00 63.00 87 PRO A O 1
ATOM 604 N N . GLY A 1 88 ? 5.428 -4.418 -10.651 1.00 55.56 88 GLY A N 1
ATOM 605 C CA . GLY A 1 88 ? 4.114 -4.705 -11.235 1.00 55.56 88 GLY A CA 1
ATOM 606 C C . GLY A 1 88 ? 4.147 -5.671 -12.431 1.00 55.56 88 GLY A C 1
ATOM 607 O O . GLY A 1 88 ? 3.119 -6.265 -12.756 1.00 55.56 88 GLY A O 1
ATOM 608 N N . ASN A 1 89 ? 5.313 -5.891 -13.048 1.00 59.03 89 ASN A N 1
ATOM 609 C CA . ASN A 1 89 ? 5.515 -6.916 -14.076 1.00 59.03 89 ASN A CA 1
ATOM 610 C C . ASN A 1 89 ? 5.718 -8.343 -13.505 1.00 59.03 89 ASN A C 1
ATOM 612 O O . ASN A 1 89 ? 5.978 -9.278 -14.257 1.00 59.03 89 ASN A O 1
ATOM 616 N N . GLN A 1 90 ? 5.617 -8.537 -12.184 1.00 67.69 90 GLN A N 1
ATOM 617 C CA . GLN A 1 90 ? 5.821 -9.827 -11.515 1.00 67.69 90 GLN A CA 1
ATOM 618 C C . GLN A 1 90 ? 4.517 -10.530 -11.082 1.00 67.69 90 GLN A C 1
ATOM 620 O O . GLN A 1 90 ? 3.410 -10.025 -11.257 1.00 67.69 90 GLN A O 1
ATOM 625 N N . SER A 1 91 ? 4.690 -11.758 -10.567 1.00 78.38 91 SER A N 1
ATOM 626 C CA . SER A 1 91 ? 3.689 -12.817 -10.341 1.00 78.38 91 SER A CA 1
ATOM 627 C C . SER A 1 91 ? 2.314 -12.373 -9.809 1.00 78.38 91 SER A C 1
ATOM 629 O O . SER A 1 91 ? 2.196 -11.489 -8.964 1.00 78.38 91 SER A O 1
ATOM 631 N N . ARG A 1 92 ? 1.251 -13.082 -10.226 1.00 86.44 92 ARG A N 1
ATOM 632 C CA . ARG A 1 92 ? -0.134 -12.847 -9.761 1.00 86.44 92 ARG A CA 1
ATOM 633 C C . ARG A 1 92 ? -0.255 -12.815 -8.231 1.00 86.44 92 ARG A C 1
ATOM 635 O O . ARG A 1 92 ? -1.007 -12.003 -7.708 1.00 86.44 92 ARG A O 1
ATOM 642 N N . GLY A 1 93 ? 0.502 -13.663 -7.528 1.00 84.12 93 GLY A N 1
ATOM 643 C CA . GLY A 1 93 ? 0.497 -13.730 -6.064 1.00 84.12 93 GLY A CA 1
ATOM 644 C C . GLY A 1 93 ? 0.990 -12.444 -5.401 1.00 84.12 93 GLY A C 1
ATOM 645 O O . GLY A 1 93 ? 0.354 -11.967 -4.468 1.00 84.12 93 GLY A O 1
ATOM 646 N N . TYR A 1 94 ? 2.055 -11.832 -5.930 1.00 86.31 94 TYR A N 1
ATOM 647 C CA . TYR A 1 94 ? 2.552 -10.544 -5.438 1.00 86.31 94 TYR A CA 1
ATOM 648 C C . TYR A 1 94 ? 1.464 -9.466 -5.491 1.00 86.31 94 TYR A C 1
ATOM 650 O O . TYR A 1 94 ? 1.223 -8.775 -4.505 1.00 86.31 94 TYR A O 1
ATOM 658 N N . LEU A 1 95 ? 0.753 -9.374 -6.615 1.00 86.81 95 LEU A N 1
ATOM 659 C CA . LEU A 1 95 ? -0.308 -8.387 -6.803 1.00 86.81 95 LEU A CA 1
ATOM 660 C C . LEU A 1 95 ? -1.496 -8.626 -5.875 1.00 86.81 95 LEU A C 1
ATOM 662 O O . LEU A 1 95 ? -2.028 -7.663 -5.341 1.00 86.81 95 LEU A O 1
ATOM 666 N N . VAL A 1 96 ? -1.881 -9.884 -5.644 1.00 88.75 96 VAL A N 1
ATOM 667 C CA . VAL A 1 96 ? -2.954 -10.223 -4.696 1.00 88.75 96 VAL A CA 1
ATOM 668 C C . VAL A 1 96 ? -2.562 -9.844 -3.266 1.00 88.75 96 VAL A C 1
ATOM 670 O O . VAL A 1 96 ? -3.370 -9.246 -2.563 1.00 88.75 96 VAL A O 1
ATOM 673 N N . VAL A 1 97 ? -1.320 -10.115 -2.848 1.00 88.44 97 VAL A N 1
ATOM 674 C CA . VAL A 1 97 ? -0.820 -9.706 -1.524 1.00 88.44 97 VAL A CA 1
ATOM 675 C C . VAL A 1 97 ? -0.804 -8.184 -1.396 1.00 88.44 97 VAL A C 1
ATOM 677 O O . VAL A 1 97 ? -1.308 -7.651 -0.411 1.00 88.44 97 VAL A O 1
ATOM 680 N N . MET A 1 98 ? -0.290 -7.468 -2.401 1.00 89.31 98 MET A N 1
ATOM 681 C CA . MET A 1 98 ? -0.296 -6.002 -2.393 1.00 89.31 98 MET A CA 1
ATOM 682 C C . MET A 1 98 ? -1.721 -5.447 -2.357 1.00 89.31 98 MET A C 1
ATOM 684 O O . MET A 1 98 ? -1.981 -4.508 -1.620 1.00 89.31 98 MET A O 1
ATOM 688 N N . LEU A 1 99 ? -2.660 -6.040 -3.093 1.00 89.94 99 LEU A N 1
ATOM 689 C CA . LEU A 1 99 ? -4.064 -5.630 -3.095 1.00 89.94 99 LEU A CA 1
ATOM 690 C C . LEU A 1 99 ? -4.746 -5.883 -1.747 1.00 89.94 99 LEU A C 1
ATOM 692 O O . LEU A 1 99 ? -5.547 -5.066 -1.312 1.00 89.94 99 LEU A O 1
ATOM 696 N N . ALA A 1 100 ? -4.410 -6.980 -1.069 1.00 87.88 100 ALA A N 1
ATOM 697 C CA . ALA A 1 100 ? -4.932 -7.282 0.259 1.00 87.88 100 ALA A CA 1
ATOM 698 C C . ALA A 1 100 ? -4.382 -6.326 1.331 1.00 87.88 100 ALA A C 1
ATOM 700 O O . ALA A 1 100 ? -5.116 -5.928 2.229 1.00 87.88 100 ALA A O 1
ATOM 701 N N . VAL A 1 101 ? -3.104 -5.943 1.231 1.00 88.44 101 VAL A N 1
ATOM 702 C CA . VAL A 1 101 ? -2.432 -5.095 2.228 1.00 88.44 101 VAL A CA 1
ATOM 703 C C . VAL A 1 101 ? -2.673 -3.606 1.980 1.00 88.44 101 VAL A C 1
ATOM 705 O O . VAL A 1 101 ? -3.066 -2.880 2.886 1.00 88.44 101 VAL A O 1
ATOM 708 N N . ALA A 1 102 ? -2.416 -3.135 0.762 1.00 88.81 102 ALA A N 1
ATOM 709 C CA . ALA A 1 102 ? -2.529 -1.726 0.383 1.00 88.81 102 ALA A CA 1
ATOM 710 C C . ALA A 1 102 ? -3.940 -1.346 -0.101 1.00 88.81 102 ALA A C 1
ATOM 712 O O . ALA A 1 102 ? -4.228 -0.168 -0.336 1.00 88.81 102 ALA A O 1
ATOM 713 N N . GLY A 1 103 ? -4.830 -2.329 -0.269 1.00 89.44 103 GLY A N 1
ATOM 714 C CA . GLY A 1 103 ? -6.216 -2.106 -0.660 1.00 89.44 103 GLY A CA 1
ATOM 715 C C . GLY A 1 103 ? -6.326 -1.385 -2.012 1.00 89.44 103 GLY A C 1
ATOM 716 O O . GLY A 1 103 ? -5.639 -1.749 -2.975 1.00 89.44 103 GLY A O 1
ATOM 717 N N . PRO A 1 104 ? -7.162 -0.334 -2.119 1.00 90.81 104 PRO A N 1
ATOM 718 C CA . PRO A 1 104 ? -7.374 0.380 -3.377 1.00 90.81 104 PRO A CA 1
ATOM 719 C C . PRO A 1 104 ? -6.110 1.079 -3.895 1.00 90.81 104 PRO A C 1
ATOM 721 O O . PRO A 1 104 ? -5.997 1.319 -5.097 1.00 90.81 104 PRO A O 1
ATOM 724 N N . MET A 1 105 ? -5.125 1.363 -3.035 1.00 91.44 105 MET A N 1
ATOM 725 C CA . MET A 1 105 ? -3.872 2.000 -3.455 1.00 91.44 105 MET A CA 1
ATOM 726 C C . MET A 1 105 ? -2.969 1.073 -4.279 1.00 91.44 105 MET A C 1
ATOM 728 O O . MET A 1 105 ? -2.058 1.557 -4.948 1.00 91.44 105 MET A O 1
ATOM 732 N N . ALA A 1 106 ? -3.251 -0.236 -4.315 1.00 90.19 106 ALA A N 1
ATOM 733 C CA . ALA A 1 106 ? -2.582 -1.178 -5.214 1.00 90.19 106 ALA A CA 1
ATOM 734 C C . ALA A 1 106 ? -3.238 -1.288 -6.602 1.00 90.19 106 ALA A C 1
ATOM 736 O O . ALA A 1 106 ? -2.686 -1.940 -7.491 1.00 90.19 106 ALA A O 1
ATOM 737 N N . LEU A 1 107 ? -4.387 -0.644 -6.840 1.00 90.81 107 LEU A N 1
ATOM 738 C CA . LEU A 1 107 ? -5.064 -0.692 -8.142 1.00 90.81 107 LEU A CA 1
ATOM 739 C C . LEU A 1 107 ? -4.221 -0.114 -9.292 1.00 90.81 107 LEU A C 1
ATOM 741 O O . LEU A 1 107 ? -4.168 -0.755 -10.345 1.00 90.81 107 LEU A O 1
ATOM 745 N N . PRO A 1 108 ? -3.502 1.018 -9.141 1.00 87.88 108 PRO A N 1
ATOM 746 C CA . PRO A 1 108 ? -2.614 1.504 -10.198 1.00 87.88 108 PRO A CA 1
ATOM 747 C C . PRO A 1 108 ? -1.561 0.462 -10.605 1.00 87.88 108 PRO A C 1
ATOM 749 O O . PRO A 1 108 ? -1.271 0.307 -11.791 1.00 87.88 108 PRO A O 1
ATOM 752 N N . LEU A 1 109 ? -1.044 -0.302 -9.636 1.00 87.94 109 LEU A N 1
ATOM 753 C CA . LEU A 1 109 ? -0.070 -1.372 -9.853 1.00 87.94 109 LEU A CA 1
ATOM 754 C C . LEU A 1 109 ? -0.700 -2.568 -10.596 1.00 87.94 109 LEU A C 1
ATOM 756 O O . LEU A 1 109 ? -0.120 -3.084 -11.552 1.00 87.94 109 LEU A O 1
ATOM 760 N N . LEU A 1 110 ? -1.924 -2.960 -10.221 1.00 90.56 110 LEU A N 1
ATOM 761 C CA . LEU A 1 110 ? -2.700 -4.003 -10.906 1.00 90.56 110 LEU A CA 1
ATOM 762 C C . LEU A 1 110 ? -2.925 -3.663 -12.388 1.00 90.56 110 LEU A C 1
ATOM 764 O O . LEU A 1 110 ? -2.781 -4.519 -13.265 1.00 90.56 110 LEU A O 1
ATOM 768 N N . TRP A 1 111 ? -3.266 -2.407 -12.683 1.00 88.12 111 TRP A N 1
ATOM 769 C CA . TRP A 1 111 ? -3.552 -1.965 -14.047 1.00 88.12 111 TRP A CA 1
ATOM 770 C C . TRP A 1 111 ? -2.309 -1.903 -14.938 1.00 88.12 111 TRP A C 1
ATOM 772 O O . TRP A 1 111 ? -2.424 -2.139 -16.145 1.00 88.12 111 TRP A O 1
ATOM 782 N N . GLN A 1 112 ? -1.132 -1.686 -14.351 1.00 85.44 112 GLN A N 1
ATOM 783 C CA . GLN A 1 112 ? 0.155 -1.737 -15.051 1.00 85.44 112 GLN A CA 1
ATOM 784 C C . GLN A 1 112 ? 0.638 -3.164 -15.326 1.00 85.44 112 GLN A C 1
ATOM 786 O O . GLN A 1 112 ? 1.428 -3.371 -16.243 1.00 85.44 112 GLN A O 1
ATOM 791 N N . SER A 1 113 ? 0.140 -4.155 -14.586 1.00 85.06 113 SER A N 1
ATOM 792 C CA . SER A 1 113 ? 0.604 -5.530 -14.733 1.00 85.06 113 SER A CA 1
ATOM 793 C C . SER A 1 113 ? 0.157 -6.191 -16.037 1.00 85.06 113 SER A C 1
ATOM 795 O O . SER A 1 113 ? -0.991 -6.062 -16.470 1.00 85.06 113 SER A O 1
ATOM 797 N N . SER A 1 114 ? 1.048 -6.977 -16.631 1.00 83.44 114 SER A N 1
ATOM 798 C CA . SER A 1 114 ? 0.758 -7.908 -17.726 1.00 83.44 114 SER A CA 1
ATOM 799 C C . SER A 1 114 ? 0.143 -9.232 -17.237 1.00 83.44 114 SER A C 1
ATOM 801 O O . SER A 1 114 ? -0.427 -9.977 -18.032 1.00 83.44 114 SER A O 1
ATOM 803 N N . ALA A 1 115 ? 0.197 -9.521 -15.929 1.00 83.62 115 ALA A N 1
ATOM 804 C CA . ALA A 1 115 ? -0.186 -10.813 -15.351 1.00 83.62 115 ALA A CA 1
ATOM 805 C C . ALA A 1 115 ? -1.702 -11.098 -15.371 1.00 83.62 115 ALA A C 1
ATOM 807 O O . ALA A 1 115 ? -2.120 -12.255 -15.214 1.00 83.62 115 ALA A O 1
ATOM 808 N N . PHE A 1 116 ? -2.518 -10.054 -15.554 1.00 86.56 116 PHE A N 1
ATOM 809 C CA . PHE A 1 116 ? -3.979 -10.111 -15.561 1.00 86.56 116 PHE A CA 1
ATOM 810 C C . PHE A 1 116 ? -4.563 -9.655 -16.900 1.00 86.56 116 PHE A C 1
ATOM 812 O O . PHE A 1 116 ? -4.148 -8.646 -17.475 1.00 86.56 116 PHE A O 1
ATOM 819 N N . SER A 1 117 ? -5.594 -10.368 -17.362 1.00 91.75 117 SER A N 1
ATOM 820 C CA . SER A 1 117 ? -6.409 -9.944 -18.504 1.00 91.75 117 SER A CA 1
ATOM 821 C C . SER A 1 117 ? -7.183 -8.659 -18.179 1.00 91.75 117 SER A C 1
ATOM 823 O O . SER A 1 117 ? -7.393 -8.328 -17.011 1.00 91.75 117 SER A O 1
ATOM 825 N N . ARG A 1 118 ? -7.658 -7.938 -19.206 1.00 91.38 118 ARG A N 1
ATOM 826 C CA . ARG A 1 118 ? -8.488 -6.731 -19.009 1.00 91.38 118 ARG A CA 1
ATOM 827 C C . ARG A 1 118 ? -9.711 -7.016 -18.130 1.00 91.38 118 ARG A C 1
ATOM 829 O O . ARG A 1 118 ? -9.971 -6.264 -17.198 1.00 91.38 118 ARG A O 1
ATOM 836 N N . THR A 1 119 ? -10.395 -8.135 -18.367 1.00 91.56 119 THR A N 1
ATOM 837 C CA . THR A 1 119 ? -11.545 -8.563 -17.557 1.00 91.56 119 THR A CA 1
ATOM 838 C C . THR A 1 119 ? -11.143 -8.862 -16.114 1.00 91.56 119 THR A C 1
ATOM 840 O O . THR A 1 119 ? -11.836 -8.445 -15.193 1.00 91.56 119 THR A O 1
ATOM 843 N N . GLY A 1 120 ? -9.990 -9.507 -15.899 1.00 91.06 120 GLY A N 1
ATOM 844 C CA . GLY A 1 120 ? -9.466 -9.771 -14.557 1.00 91.06 120 GLY A CA 1
ATOM 845 C C . GLY A 1 120 ? -9.149 -8.494 -13.777 1.00 91.06 120 GLY A C 1
ATOM 846 O O . GLY A 1 120 ? -9.489 -8.397 -12.602 1.00 91.06 120 GLY A O 1
ATOM 847 N N . LYS A 1 121 ? -8.558 -7.487 -14.433 1.00 92.12 121 LYS A N 1
ATOM 848 C CA . LYS A 1 121 ? -8.275 -6.175 -13.821 1.00 92.12 121 LYS A CA 1
ATOM 849 C C . LYS A 1 121 ? -9.554 -5.473 -13.366 1.00 92.12 121 LYS A C 1
ATOM 851 O O . LYS A 1 121 ? -9.605 -4.952 -12.253 1.00 92.12 121 LYS A O 1
ATOM 856 N N . ILE A 1 122 ? -10.589 -5.494 -14.208 1.00 93.25 122 ILE A N 1
ATOM 857 C CA . ILE A 1 122 ? -11.897 -4.909 -13.889 1.00 93.25 122 ILE A CA 1
ATOM 858 C C . ILE A 1 122 ? -12.540 -5.662 -12.722 1.00 93.25 122 ILE A C 1
ATOM 860 O O . ILE A 1 122 ? -12.937 -5.029 -11.749 1.00 93.25 122 ILE A O 1
ATOM 864 N N . ALA A 1 123 ? -12.575 -6.996 -12.775 1.00 93.75 123 ALA A N 1
ATOM 865 C CA . ALA A 1 123 ? -13.158 -7.821 -11.719 1.00 93.75 123 ALA A CA 1
ATOM 866 C C . ALA A 1 123 ? -12.508 -7.548 -10.353 1.00 93.75 123 ALA A C 1
ATOM 868 O O . ALA A 1 123 ? -13.207 -7.257 -9.388 1.00 93.75 123 ALA A O 1
ATOM 869 N N . TRP A 1 124 ? -11.173 -7.545 -10.281 1.00 92.31 124 TRP A N 1
ATOM 870 C CA . TRP A 1 124 ? -10.452 -7.227 -9.044 1.00 92.31 124 TRP A CA 1
ATOM 871 C C . TRP A 1 124 ? -10.693 -5.799 -8.557 1.00 92.31 124 TRP A C 1
ATOM 873 O O . TRP A 1 124 ? -10.805 -5.578 -7.355 1.00 92.31 124 TRP A O 1
ATOM 883 N N . THR A 1 125 ? -10.825 -4.836 -9.472 1.00 92.94 125 THR A N 1
ATOM 884 C CA . THR A 1 125 ? -11.170 -3.456 -9.106 1.00 92.94 125 THR A CA 1
ATOM 885 C C . THR A 1 125 ? -12.549 -3.395 -8.449 1.00 92.94 125 THR A C 1
ATOM 887 O O . THR A 1 125 ? -12.688 -2.800 -7.384 1.00 92.94 125 THR A O 1
ATOM 890 N N . VAL A 1 126 ? -13.553 -4.058 -9.034 1.00 93.88 126 VAL A N 1
ATOM 891 C CA . VAL A 1 126 ? -14.914 -4.129 -8.477 1.00 93.88 126 VAL A CA 1
ATOM 892 C C . VAL A 1 126 ? -14.913 -4.794 -7.103 1.00 93.88 126 VAL A C 1
ATOM 894 O O . VAL A 1 126 ? -15.519 -4.264 -6.178 1.00 93.88 126 VAL A O 1
ATOM 897 N N . VAL A 1 127 ? -14.196 -5.911 -6.948 1.00 93.94 127 VAL A N 1
ATOM 898 C CA . VAL A 1 127 ? -14.081 -6.622 -5.665 1.00 93.94 127 VAL A CA 1
ATOM 899 C C . VAL A 1 127 ? -13.490 -5.718 -4.585 1.00 93.94 127 VAL A C 1
ATOM 901 O O . VAL A 1 127 ? -14.062 -5.606 -3.505 1.00 93.94 127 VAL A O 1
ATOM 904 N N . VAL A 1 128 ? -12.383 -5.029 -4.869 1.00 92.75 128 VAL A N 1
ATOM 905 C CA . VAL A 1 128 ? -11.743 -4.131 -3.894 1.00 92.75 128 VAL A CA 1
ATOM 906 C C . VAL A 1 128 ? -12.650 -2.967 -3.526 1.00 92.75 128 VAL A C 1
ATOM 908 O O . VAL A 1 128 ? -12.793 -2.661 -2.346 1.00 92.75 128 VAL A O 1
ATOM 911 N N . VAL A 1 129 ? -13.292 -2.336 -4.510 1.00 92.56 129 VAL A N 1
ATOM 912 C CA . VAL A 1 129 ? -14.233 -1.239 -4.252 1.00 92.56 129 VAL A CA 1
ATOM 913 C C . VAL A 1 129 ? -15.408 -1.724 -3.404 1.00 92.56 129 VAL A C 1
ATOM 915 O O . VAL A 1 129 ? -15.763 -1.057 -2.438 1.00 92.56 129 VAL A O 1
ATOM 918 N N . ALA A 1 130 ? -15.968 -2.899 -3.697 1.00 94.38 130 ALA A N 1
ATOM 919 C CA . ALA A 1 130 ? -17.045 -3.480 -2.903 1.00 94.38 130 ALA A CA 1
ATOM 920 C C . ALA A 1 130 ? -16.612 -3.741 -1.451 1.00 94.38 130 ALA A C 1
ATOM 922 O O . ALA A 1 130 ? -17.329 -3.362 -0.530 1.00 94.38 130 ALA A O 1
ATOM 923 N N . ILE A 1 131 ? -15.421 -4.312 -1.235 1.00 93.62 131 ILE A N 1
ATOM 924 C CA . ILE A 1 131 ? -14.863 -4.530 0.110 1.00 93.62 131 ILE A CA 1
ATOM 925 C C . ILE A 1 131 ? -14.716 -3.203 0.861 1.00 93.62 131 ILE A C 1
ATOM 927 O O . ILE A 1 131 ? -15.117 -3.110 2.019 1.00 93.62 131 ILE A O 1
ATOM 931 N N . VAL A 1 132 ? -14.184 -2.165 0.207 1.00 91.94 132 VAL A N 1
ATOM 932 C CA . VAL A 1 132 ? -14.033 -0.831 0.808 1.00 91.94 132 VAL A CA 1
ATOM 933 C C . VAL A 1 132 ? -15.392 -0.246 1.191 1.00 91.94 132 VAL A C 1
ATOM 935 O O . VAL A 1 132 ? -15.542 0.250 2.303 1.00 91.94 132 VAL A O 1
ATOM 938 N N . LEU A 1 133 ? -16.395 -0.335 0.315 1.00 93.81 133 LEU A N 1
ATOM 939 C CA . LEU A 1 133 ? -17.743 0.160 0.601 1.00 93.81 133 LEU A CA 1
ATOM 940 C C . LEU A 1 133 ? -18.396 -0.588 1.768 1.00 93.81 133 LEU A C 1
ATOM 942 O O . LEU A 1 133 ? -18.986 0.049 2.637 1.00 93.81 133 LEU A O 1
ATOM 946 N N . ILE A 1 134 ? -18.251 -1.915 1.822 1.00 95.50 134 ILE A N 1
ATOM 947 C CA . ILE A 1 134 ? -18.752 -2.737 2.931 1.00 95.50 134 ILE A CA 1
ATOM 948 C C . ILE A 1 134 ? -18.061 -2.346 4.240 1.00 95.50 134 ILE A C 1
ATOM 950 O O . ILE A 1 134 ? -18.736 -2.175 5.249 1.00 95.50 134 ILE A O 1
ATOM 954 N N . ALA A 1 135 ? -16.739 -2.164 4.230 1.00 90.06 135 ALA A N 1
ATOM 955 C CA . ALA A 1 135 ? -15.989 -1.759 5.416 1.00 90.06 135 ALA A CA 1
ATOM 956 C C . ALA A 1 135 ? -16.412 -0.367 5.913 1.00 90.06 135 ALA A C 1
ATOM 958 O O . ALA A 1 135 ? -16.657 -0.189 7.103 1.00 90.06 135 ALA A O 1
ATOM 959 N N . VAL A 1 136 ? -16.555 0.606 5.007 1.00 91.62 136 VAL A N 1
ATOM 960 C CA . VAL A 1 136 ? -17.040 1.954 5.343 1.00 91.62 136 VAL A CA 1
ATOM 961 C C . VAL A 1 136 ? -18.455 1.894 5.918 1.00 91.62 136 VAL A C 1
ATOM 963 O O . VAL A 1 136 ? -18.712 2.488 6.962 1.00 91.62 136 VAL A O 1
ATOM 966 N N . TYR A 1 137 ? -19.358 1.144 5.284 1.00 94.62 137 TYR A N 1
ATOM 967 C CA . TYR A 1 137 ? -20.719 0.955 5.782 1.00 94.62 137 TYR 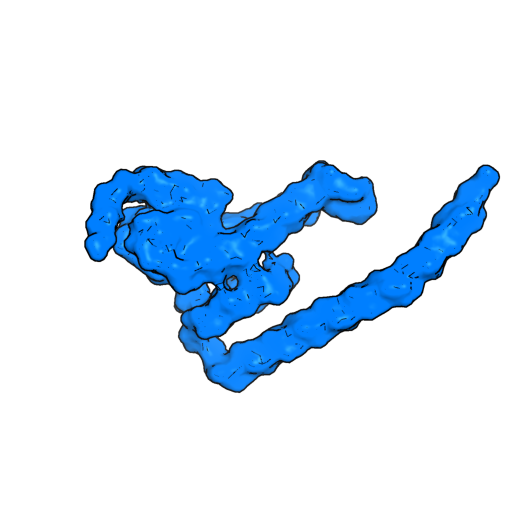A CA 1
ATOM 968 C C . TYR A 1 137 ? -20.731 0.315 7.177 1.00 94.62 137 TYR A C 1
ATOM 970 O O . TYR A 1 137 ? -21.413 0.806 8.073 1.00 94.62 137 TYR A O 1
ATOM 978 N N . ALA A 1 138 ? -19.926 -0.730 7.387 1.00 93.19 138 ALA A N 1
ATOM 979 C CA . ALA A 1 138 ? -19.801 -1.392 8.679 1.00 93.19 138 ALA A CA 1
ATOM 980 C C . ALA A 1 138 ? -19.312 -0.431 9.771 1.00 93.19 138 ALA A C 1
ATOM 982 O O . ALA A 1 138 ? -19.853 -0.456 10.868 1.00 93.19 138 ALA A O 1
ATOM 983 N N . ILE A 1 139 ? -18.351 0.451 9.475 1.00 90.31 139 ILE A N 1
ATOM 984 C CA . ILE A 1 139 ? -17.872 1.469 10.426 1.00 90.31 139 ILE A CA 1
ATOM 985 C C . ILE A 1 139 ? -18.983 2.466 10.773 1.00 90.31 139 ILE A C 1
ATOM 987 O O . ILE A 1 139 ? -19.167 2.783 11.945 1.00 90.31 139 ILE A O 1
ATOM 991 N N . ILE A 1 140 ? -19.736 2.939 9.776 1.00 93.62 140 ILE A N 1
ATOM 992 C CA . ILE A 1 140 ? -20.832 3.898 9.986 1.00 93.62 140 ILE A CA 1
ATOM 993 C C . ILE A 1 140 ? -21.926 3.297 10.877 1.00 93.62 140 ILE A C 1
ATOM 995 O O . ILE A 1 140 ? -22.450 3.986 11.746 1.00 93.62 140 ILE A O 1
ATOM 999 N N . VAL A 1 141 ? -22.261 2.019 10.679 1.00 94.75 141 VAL A N 1
ATOM 1000 C CA . VAL A 1 141 ? -23.304 1.333 11.458 1.00 94.75 141 VAL A CA 1
ATOM 1001 C C . VAL A 1 141 ? -22.801 0.907 12.839 1.00 94.75 141 VAL A C 1
ATOM 1003 O O . VAL A 1 141 ? -23.517 1.058 13.824 1.00 94.75 141 VAL A O 1
ATOM 1006 N N . ALA A 1 142 ? -21.580 0.376 12.932 1.00 92.00 142 ALA A N 1
ATOM 1007 C CA . ALA A 1 142 ? -21.027 -0.124 14.188 1.00 92.00 142 ALA A CA 1
ATOM 1008 C C . ALA A 1 142 ? -20.554 0.997 15.122 1.00 92.00 142 ALA A C 1
ATOM 1010 O O . ALA A 1 142 ? -20.579 0.811 16.335 1.00 92.00 142 ALA A O 1
ATOM 1011 N N . GLY A 1 143 ? -20.135 2.146 14.580 1.00 89.94 143 GLY A N 1
ATOM 1012 C CA . GLY A 1 143 ? -19.596 3.270 15.349 1.00 89.94 143 GLY A CA 1
ATOM 1013 C C . GLY A 1 143 ? -20.504 3.706 16.504 1.00 89.94 143 GLY A C 1
ATOM 1014 O O . GLY A 1 143 ? -20.067 3.615 17.651 1.00 89.94 143 GLY A O 1
ATOM 1015 N N . PRO A 1 144 ? -21.768 4.089 16.239 1.00 94.56 144 PRO A N 1
ATOM 1016 C CA . PRO A 1 144 ? -22.705 4.490 17.288 1.00 94.56 144 PRO A CA 1
ATOM 1017 C C . PRO A 1 144 ? -22.960 3.392 18.330 1.00 94.56 144 PRO A C 1
ATOM 1019 O O . PRO A 1 144 ? -22.991 3.670 19.522 1.00 94.56 144 PRO A O 1
ATOM 1022 N N . ILE A 1 145 ? -23.071 2.130 17.896 1.00 93.12 145 ILE A N 1
ATOM 1023 C CA . ILE A 1 145 ? -23.327 0.986 18.789 1.00 93.12 145 ILE A CA 1
ATOM 1024 C C . ILE A 1 145 ? -22.163 0.792 19.767 1.00 93.12 145 ILE A C 1
ATOM 1026 O O . ILE A 1 145 ? -22.367 0.582 20.961 1.00 93.12 145 ILE A O 1
ATOM 1030 N N . ILE A 1 146 ? -20.928 0.864 19.266 1.00 89.50 146 ILE A N 1
ATOM 1031 C CA . ILE A 1 146 ? -19.727 0.740 20.097 1.00 89.50 146 ILE A CA 1
ATOM 1032 C C . ILE A 1 146 ? -19.636 1.921 21.069 1.00 89.50 146 ILE A C 1
ATOM 1034 O O . ILE A 1 146 ? -19.276 1.726 22.228 1.00 89.50 146 ILE A O 1
ATOM 1038 N N . GLU A 1 147 ? -19.976 3.132 20.625 1.00 89.25 147 GLU A N 1
ATOM 1039 C CA . GLU A 1 147 ? -19.983 4.322 21.479 1.00 89.25 147 GLU A CA 1
ATOM 1040 C C . GLU A 1 147 ? -20.988 4.199 22.632 1.00 89.25 147 GLU A C 1
ATOM 1042 O O . GLU A 1 147 ? -20.612 4.419 23.784 1.00 89.25 147 GLU A O 1
ATOM 1047 N N . GLU A 1 148 ? -22.216 3.750 22.359 1.00 92.00 148 GLU A N 1
ATOM 1048 C CA . GLU A 1 148 ? -23.224 3.480 23.393 1.00 92.00 148 GLU A CA 1
ATOM 1049 C C . GLU A 1 148 ? -22.744 2.427 24.404 1.00 92.00 148 GLU A C 1
ATOM 1051 O O . GLU A 1 148 ? -22.850 2.632 25.615 1.00 92.00 148 GLU A O 1
ATOM 1056 N N . MET A 1 149 ? -22.153 1.324 23.928 1.00 90.06 149 MET A N 1
ATOM 1057 C CA . MET A 1 149 ? -21.601 0.281 24.803 1.00 90.06 149 MET A CA 1
ATOM 1058 C C . MET A 1 149 ? -20.464 0.803 25.690 1.00 90.06 149 MET A C 1
ATOM 1060 O O . MET A 1 149 ? -20.364 0.418 26.854 1.00 90.06 149 MET A O 1
ATOM 1064 N N . MET A 1 150 ? -19.607 1.686 25.166 1.00 86.94 150 MET A N 1
ATOM 1065 C CA . MET A 1 150 ? -18.525 2.291 25.946 1.00 86.94 150 MET A CA 1
ATOM 1066 C C . MET A 1 150 ? -19.048 3.266 27.003 1.00 86.94 150 MET A C 1
ATOM 1068 O O . MET A 1 150 ? -18.522 3.274 28.113 1.00 86.94 150 MET A O 1
ATOM 1072 N N . GLN A 1 151 ? -20.077 4.060 26.690 1.00 92.19 151 GLN A N 1
ATOM 1073 C CA . GLN A 1 151 ? -20.680 4.995 27.648 1.00 92.19 151 GLN A CA 1
ATOM 1074 C C . GLN A 1 151 ? -21.359 4.261 28.811 1.00 92.19 151 GLN A C 1
ATOM 1076 O O . GLN A 1 151 ? -21.240 4.686 29.953 1.00 92.19 151 GLN A O 1
ATOM 1081 N N . GLN A 1 152 ? -22.010 3.125 28.546 1.00 91.69 152 GLN A N 1
ATOM 1082 C CA . GLN A 1 152 ? -22.626 2.295 29.591 1.00 91.69 152 GLN A CA 1
ATOM 1083 C C . GLN A 1 152 ? -21.606 1.575 30.485 1.00 91.69 152 GLN A C 1
ATOM 1085 O O . GLN A 1 152 ? -21.929 1.206 31.611 1.00 91.69 152 GLN A O 1
ATOM 1090 N N . ALA A 1 153 ? -20.387 1.351 29.990 1.00 87.56 153 ALA A N 1
ATOM 1091 C CA . ALA A 1 153 ? -19.320 0.684 30.731 1.00 87.56 153 ALA A CA 1
ATOM 1092 C C . ALA A 1 153 ? -18.515 1.631 31.643 1.00 87.56 153 ALA A C 1
ATOM 1094 O O . ALA A 1 153 ? -17.650 1.159 32.385 1.00 87.56 153 ALA A O 1
ATOM 1095 N N . GLN A 1 154 ? -18.761 2.947 31.587 1.00 81.75 154 GLN A N 1
ATOM 1096 C CA . GLN A 1 154 ? -18.149 3.913 32.499 1.00 81.75 154 GLN A CA 1
ATOM 1097 C C . GLN A 1 154 ? -18.997 4.028 33.782 1.00 81.75 154 GLN A C 1
ATOM 1099 O O . GLN A 1 154 ? -20.188 4.316 33.676 1.00 81.75 154 GLN A O 1
ATOM 1104 N N . PRO A 1 155 ? -18.418 3.751 34.969 1.00 72.81 155 PRO A N 1
ATOM 1105 C CA . PRO A 1 155 ? -19.130 3.814 36.246 1.00 72.81 155 PRO A CA 1
ATOM 1106 C C . PRO A 1 155 ? -19.469 5.243 36.684 1.00 72.81 155 PRO A C 1
ATOM 1108 O O . PRO A 1 155 ? -18.723 6.179 36.312 1.00 72.81 155 PRO A O 1
#